Protein AF-B4UEX8-F1 (afdb_monomer_lite)

Structure (mmCIF, N/CA/C/O backbone):
data_AF-B4UEX8-F1
#
_entry.id   AF-B4UEX8-F1
#
loop_
_atom_site.group_PDB
_atom_site.id
_atom_site.type_symbol
_atom_site.label_atom_id
_atom_site.label_alt_id
_atom_site.label_comp_id
_atom_site.label_asym_id
_atom_site.label_entity_id
_atom_site.label_seq_id
_atom_site.pdbx_PDB_ins_code
_atom_site.Cartn_x
_atom_site.Cartn_y
_atom_site.Cartn_z
_atom_site.occupancy
_atom_site.B_iso_or_equiv
_atom_site.auth_seq_id
_atom_site.auth_comp_id
_atom_site.auth_asym_id
_atom_site.auth_atom_id
_atom_site.pdbx_PDB_model_num
ATOM 1 N N . MET A 1 1 ? 52.055 13.323 -1.735 1.00 55.41 1 MET A N 1
ATOM 2 C CA . MET A 1 1 ? 51.061 13.655 -0.682 1.00 55.41 1 MET A CA 1
ATOM 3 C C . MET A 1 1 ? 49.919 14.533 -1.196 1.00 55.41 1 MET A C 1
ATOM 5 O O . MET A 1 1 ? 48.780 14.121 -1.053 1.00 55.41 1 MET A O 1
ATOM 9 N N . ARG A 1 2 ? 50.175 15.674 -1.861 1.00 62.34 2 ARG A N 1
ATOM 10 C CA . ARG A 1 2 ? 49.119 16.529 -2.462 1.00 62.34 2 ARG A CA 1
ATOM 11 C C . ARG A 1 2 ? 48.194 15.802 -3.456 1.00 62.34 2 ARG A C 1
ATOM 13 O O . ARG A 1 2 ? 46.993 16.026 -3.444 1.00 62.34 2 ARG A O 1
ATOM 20 N N . THR A 1 3 ? 48.745 14.894 -4.260 1.00 55.34 3 THR A N 1
ATOM 21 C CA . THR A 1 3 ? 47.989 14.058 -5.209 1.00 55.34 3 THR A CA 1
ATOM 22 C C . THR A 1 3 ? 47.097 13.020 -4.523 1.00 55.34 3 THR A C 1
ATOM 24 O O . THR A 1 3 ? 45.982 12.793 -4.972 1.00 55.34 3 THR A O 1
ATOM 27 N N . LEU A 1 4 ? 47.538 12.445 -3.399 1.00 56.53 4 LEU A N 1
ATOM 28 C CA . LEU A 1 4 ? 46.747 11.488 -2.610 1.00 56.53 4 LEU A CA 1
ATOM 29 C C . LEU A 1 4 ? 45.563 12.171 -1.909 1.00 56.53 4 LEU A C 1
ATOM 31 O O . LEU A 1 4 ? 44.470 11.615 -1.872 1.00 56.53 4 LEU A O 1
ATOM 35 N N . LEU A 1 5 ? 45.765 13.400 -1.421 1.00 59.97 5 LEU A N 1
ATOM 36 C CA . LEU A 1 5 ? 44.697 14.218 -0.838 1.00 59.97 5 LEU A CA 1
ATOM 37 C C . LEU A 1 5 ? 43.636 14.599 -1.881 1.00 59.97 5 LEU A C 1
ATOM 39 O O . LEU A 1 5 ? 42.450 14.550 -1.580 1.00 59.97 5 LEU A O 1
ATOM 43 N N . ALA A 1 6 ? 44.039 14.915 -3.115 1.00 64.19 6 ALA A N 1
ATOM 44 C CA . ALA A 1 6 ? 43.098 15.235 -4.190 1.00 64.19 6 ALA A CA 1
ATOM 45 C C . ALA A 1 6 ? 42.216 14.034 -4.585 1.00 64.19 6 ALA A C 1
ATOM 47 O O . ALA A 1 6 ? 41.017 14.196 -4.793 1.00 64.19 6 ALA A O 1
ATOM 48 N N . ILE A 1 7 ? 42.786 12.824 -4.634 1.00 70.06 7 ILE A N 1
ATOM 49 C CA . ILE A 1 7 ? 42.044 11.596 -4.970 1.00 70.06 7 ILE A CA 1
ATOM 50 C C . ILE A 1 7 ? 41.035 11.245 -3.865 1.00 70.06 7 ILE A C 1
ATOM 52 O O . ILE A 1 7 ? 39.895 10.893 -4.167 1.00 70.06 7 ILE A O 1
ATOM 56 N N . ALA A 1 8 ? 41.419 11.399 -2.593 1.00 66.31 8 ALA A N 1
ATOM 57 C CA . ALA A 1 8 ? 40.529 11.157 -1.457 1.00 66.31 8 ALA A CA 1
ATOM 58 C C . ALA A 1 8 ? 39.308 12.096 -1.462 1.00 66.31 8 ALA A C 1
ATOM 60 O O . ALA A 1 8 ? 38.187 11.650 -1.218 1.00 66.31 8 ALA A O 1
ATOM 61 N N . SER A 1 9 ? 39.500 13.370 -1.813 1.00 63.50 9 SER A N 1
ATOM 62 C CA . SER A 1 9 ? 38.409 14.347 -1.919 1.00 63.50 9 SER A CA 1
ATOM 63 C C . SER A 1 9 ? 37.421 14.017 -3.042 1.00 63.50 9 SER A C 1
ATOM 65 O O . SER A 1 9 ? 36.214 14.165 -2.863 1.00 63.50 9 SER A O 1
ATOM 67 N N . ILE A 1 10 ? 37.915 13.536 -4.188 1.00 65.81 10 ILE A N 1
ATOM 68 C CA . ILE A 1 10 ? 37.069 13.153 -5.331 1.00 65.81 10 ILE A CA 1
ATOM 69 C C . ILE A 1 10 ? 36.259 11.890 -5.002 1.00 65.81 10 ILE A C 1
ATOM 71 O O . ILE A 1 10 ? 35.066 11.831 -5.297 1.00 65.81 10 ILE A O 1
ATOM 75 N N . ALA A 1 11 ? 36.872 10.908 -4.333 1.00 63.16 11 ALA A N 1
ATOM 76 C CA . ALA A 1 11 ? 36.183 9.694 -3.894 1.00 63.16 11 ALA A CA 1
ATOM 77 C C . ALA A 1 11 ? 35.102 9.984 -2.835 1.00 63.16 11 ALA A C 1
ATOM 79 O O . ALA A 1 11 ? 34.003 9.434 -2.906 1.00 63.16 11 ALA A O 1
ATOM 80 N N . ALA A 1 12 ? 35.377 10.893 -1.893 1.00 63.03 12 ALA A N 1
ATOM 81 C CA . ALA A 1 12 ? 34.402 11.315 -0.889 1.00 63.03 12 ALA A CA 1
ATOM 82 C C . ALA A 1 12 ? 33.214 12.075 -1.509 1.00 63.03 12 ALA A C 1
ATOM 84 O O . ALA A 1 12 ? 32.069 11.836 -1.129 1.00 63.03 12 ALA A O 1
ATOM 85 N N . ALA A 1 13 ? 33.462 12.936 -2.503 1.00 61.34 13 ALA A N 1
ATOM 86 C CA . ALA A 1 13 ? 32.407 13.656 -3.217 1.00 61.34 13 ALA A CA 1
ATOM 87 C C . ALA A 1 13 ? 31.516 12.723 -4.062 1.00 61.34 13 ALA A C 1
ATOM 89 O O . ALA A 1 13 ? 30.303 12.916 -4.121 1.00 61.34 13 ALA A O 1
ATOM 90 N N . ALA A 1 14 ? 32.087 11.673 -4.663 1.00 61.25 14 ALA A N 1
ATOM 91 C CA . ALA A 1 14 ? 31.331 10.700 -5.454 1.00 61.25 14 ALA A CA 1
ATOM 92 C C . ALA A 1 14 ? 30.351 9.865 -4.606 1.00 61.25 14 ALA A C 1
ATOM 94 O O . ALA A 1 14 ? 29.268 9.520 -5.079 1.00 61.25 14 ALA A O 1
ATOM 95 N N . SER A 1 15 ? 30.684 9.592 -3.339 1.00 62.12 15 SER A N 1
ATOM 96 C CA . SER A 1 15 ? 29.812 8.835 -2.429 1.00 62.12 15 SER A CA 1
ATOM 97 C C . SER A 1 15 ? 28.549 9.599 -2.010 1.00 62.12 15 SER A C 1
ATOM 99 O O . SER A 1 15 ? 27.581 8.973 -1.585 1.00 62.12 15 SER A O 1
ATOM 101 N N . LEU A 1 16 ? 28.539 10.932 -2.121 1.00 62.62 16 LEU A N 1
ATOM 102 C CA . LEU A 1 16 ? 27.410 11.784 -1.721 1.00 62.62 16 LEU A CA 1
ATOM 103 C C . LEU A 1 16 ? 26.398 12.015 -2.860 1.00 62.62 16 LEU A C 1
ATOM 105 O O . LEU A 1 16 ? 25.261 12.393 -2.595 1.00 62.62 16 LEU A O 1
ATOM 109 N N . CYS A 1 17 ? 26.772 11.757 -4.118 1.00 61.22 17 CYS A N 1
ATOM 110 C CA . CYS A 1 17 ? 25.897 11.948 -5.285 1.00 61.22 17 CYS A CA 1
ATOM 111 C C . CYS A 1 17 ? 25.088 10.701 -5.689 1.00 61.22 17 CYS A C 1
ATOM 113 O O . CYS A 1 17 ? 24.318 10.767 -6.643 1.00 61.22 17 CYS A O 1
ATOM 115 N N . ALA A 1 18 ? 25.232 9.573 -4.987 1.00 62.12 18 ALA A N 1
ATOM 116 C CA . ALA A 1 18 ? 24.623 8.297 -5.380 1.00 62.12 18 ALA A CA 1
ATOM 117 C C . ALA A 1 18 ? 23.277 7.976 -4.696 1.00 62.12 18 ALA A C 1
ATOM 119 O O . ALA A 1 18 ? 22.778 6.858 -4.825 1.00 62.12 18 ALA A O 1
ATOM 120 N N . CYS A 1 19 ? 22.647 8.928 -4.001 1.00 69.19 19 CYS A N 1
ATOM 121 C CA . CYS A 1 19 ? 21.286 8.751 -3.481 1.00 69.19 19 CYS A CA 1
ATOM 122 C C . CYS A 1 19 ? 20.246 8.946 -4.596 1.00 69.19 19 CYS A C 1
ATOM 124 O O . CYS A 1 19 ? 19.540 9.951 -4.642 1.00 69.19 19 CYS A O 1
ATOM 126 N N . VAL A 1 20 ? 20.157 7.981 -5.511 1.00 70.75 20 VAL A N 1
ATOM 127 C CA . VAL A 1 20 ? 19.074 7.910 -6.498 1.00 70.75 20 VAL A CA 1
ATOM 128 C C . VAL A 1 20 ? 17.851 7.250 -5.864 1.00 70.75 20 VAL A C 1
ATOM 130 O O . VAL A 1 20 ? 17.848 6.058 -5.559 1.00 70.75 20 VAL A O 1
ATOM 133 N N . THR A 1 21 ? 16.791 8.025 -5.641 1.00 69.94 21 THR A N 1
ATOM 134 C CA . THR A 1 21 ? 15.499 7.486 -5.213 1.00 69.94 21 THR A CA 1
ATOM 135 C C . THR A 1 21 ? 14.794 6.884 -6.424 1.00 69.94 21 THR A C 1
ATOM 137 O O . THR A 1 21 ? 14.492 7.568 -7.401 1.00 69.94 21 THR A O 1
ATOM 140 N N . SER A 1 22 ? 14.554 5.572 -6.392 1.00 76.06 22 SER A N 1
ATOM 141 C CA . SER A 1 22 ? 13.723 4.937 -7.417 1.00 76.06 22 SER A CA 1
ATOM 142 C C . SER A 1 22 ? 12.264 5.358 -7.219 1.00 76.06 22 SER A C 1
ATOM 144 O O . SER A 1 22 ? 11.785 5.357 -6.081 1.00 76.06 22 SER A O 1
ATOM 146 N N . PRO A 1 23 ? 11.536 5.718 -8.290 1.00 75.75 23 PRO A N 1
ATOM 147 C CA . PRO A 1 23 ? 10.130 6.071 -8.176 1.00 75.75 23 PRO A CA 1
ATOM 148 C C . PRO A 1 23 ? 9.322 4.863 -7.687 1.00 75.75 23 PRO A C 1
ATOM 150 O O . PRO A 1 23 ? 9.468 3.754 -8.199 1.00 75.75 23 PRO A O 1
ATOM 153 N N . ALA A 1 24 ? 8.442 5.089 -6.708 1.00 74.00 24 ALA A N 1
ATOM 154 C CA . ALA A 1 24 ? 7.600 4.039 -6.127 1.00 74.00 24 ALA A CA 1
ATOM 155 C C . ALA A 1 24 ? 6.587 3.455 -7.130 1.00 74.00 24 ALA A C 1
ATOM 157 O O . ALA A 1 24 ? 6.133 2.320 -6.984 1.00 74.00 24 ALA A O 1
ATOM 158 N N . VAL A 1 25 ? 6.241 4.228 -8.161 1.00 80.75 25 VAL A N 1
ATOM 159 C CA . VAL A 1 25 ? 5.295 3.854 -9.211 1.00 80.75 25 VAL A CA 1
ATOM 160 C C . VAL A 1 25 ? 5.963 4.055 -10.561 1.00 80.75 25 VAL A C 1
ATOM 162 O O . VAL A 1 25 ? 6.594 5.086 -10.800 1.00 80.75 25 VAL A O 1
ATOM 165 N N . ASN A 1 26 ? 5.808 3.088 -11.464 1.00 80.75 26 ASN A N 1
ATOM 166 C CA . ASN A 1 26 ? 6.243 3.278 -12.838 1.00 80.75 26 ASN A CA 1
ATOM 167 C C . ASN A 1 26 ? 5.365 4.371 -13.495 1.00 80.75 26 ASN A C 1
ATOM 169 O O . ASN A 1 26 ? 4.144 4.217 -13.533 1.00 80.75 26 ASN A O 1
ATOM 173 N N . PRO A 1 27 ? 5.941 5.457 -14.043 1.00 77.12 27 PRO A N 1
ATOM 174 C CA . PRO A 1 27 ? 5.170 6.581 -14.592 1.00 77.12 27 PRO A CA 1
ATOM 175 C C . PRO A 1 27 ? 4.293 6.202 -15.798 1.00 77.12 27 PRO A C 1
ATOM 177 O O . PRO A 1 27 ? 3.297 6.870 -16.091 1.00 77.12 27 PRO A O 1
ATOM 180 N N . SER A 1 28 ? 4.639 5.109 -16.479 1.00 83.38 28 SER A N 1
ATOM 181 C CA . SER A 1 28 ? 3.874 4.557 -17.601 1.00 83.38 28 SER A CA 1
ATOM 182 C C . SER A 1 28 ? 2.782 3.588 -17.150 1.00 83.38 28 SER A C 1
ATOM 184 O O . SER A 1 28 ? 1.986 3.135 -17.970 1.00 83.38 28 SER A O 1
ATOM 186 N N . TYR A 1 29 ? 2.721 3.257 -15.858 1.00 83.75 29 TYR A N 1
ATOM 187 C CA . TYR A 1 29 ? 1.699 2.367 -15.342 1.00 83.75 29 TYR A CA 1
ATOM 188 C C . TYR A 1 29 ? 0.324 3.029 -15.414 1.00 83.75 29 TYR A C 1
ATOM 190 O O . TYR A 1 29 ? 0.136 4.209 -15.088 1.00 83.75 29 TYR A O 1
ATOM 198 N N . ARG A 1 30 ? -0.655 2.250 -15.861 1.00 84.81 30 ARG A N 1
ATOM 199 C CA . ARG A 1 30 ? -2.060 2.634 -15.905 1.00 84.81 30 ARG A CA 1
ATOM 200 C C . ARG A 1 30 ? -2.859 1.525 -15.256 1.00 84.81 30 ARG A C 1
ATOM 202 O O . ARG A 1 30 ? -2.722 0.359 -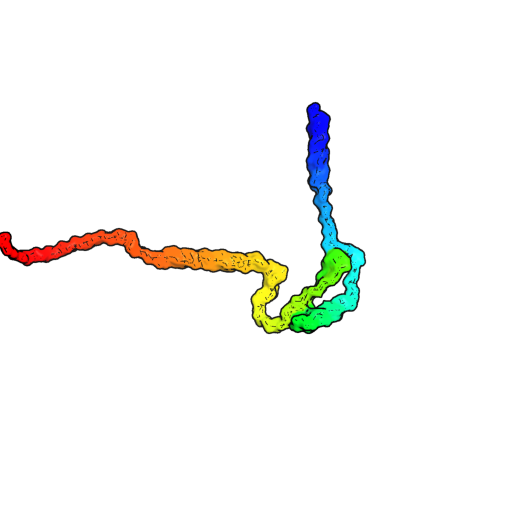15.622 1.00 84.81 30 ARG A O 1
ATOM 209 N N . LEU A 1 31 ? -3.674 1.908 -14.282 1.00 86.00 31 LEU A N 1
ATOM 210 C CA . LEU A 1 31 ? -4.561 0.974 -13.615 1.00 86.00 31 LEU A CA 1
ATOM 211 C C . LEU A 1 31 ? -5.603 0.479 -14.621 1.00 86.00 31 LEU A C 1
ATOM 213 O O . LEU A 1 31 ? -6.197 1.280 -15.347 1.00 86.00 31 LEU A O 1
ATOM 217 N N . ARG A 1 32 ? -5.813 -0.838 -14.682 1.00 87.00 32 ARG A N 1
ATOM 218 C CA . ARG A 1 32 ? -6.843 -1.407 -15.552 1.00 87.00 32 ARG A CA 1
ATOM 219 C C . ARG A 1 32 ? -8.223 -1.106 -14.953 1.00 87.00 32 ARG A C 1
ATOM 221 O O . ARG A 1 32 ? -8.377 -1.181 -13.735 1.00 87.00 32 ARG A O 1
ATOM 228 N N . PRO A 1 33 ? -9.247 -0.825 -15.774 1.00 86.00 33 PRO A N 1
ATOM 229 C CA . PRO A 1 33 ? -10.610 -0.620 -15.274 1.00 86.00 33 PRO A CA 1
ATOM 230 C C . PRO A 1 33 ? -11.147 -1.857 -14.535 1.00 86.00 33 PRO A C 1
ATOM 232 O O . PRO A 1 33 ? -11.842 -1.722 -13.530 1.00 86.00 33 PRO A O 1
ATOM 235 N N . GLU A 1 34 ? -10.728 -3.051 -14.966 1.00 89.69 34 GLU A N 1
ATOM 236 C CA . GLU A 1 34 ? -11.076 -4.339 -14.349 1.00 89.69 34 GLU A CA 1
ATOM 237 C C . GLU A 1 34 ? -10.453 -4.551 -12.959 1.00 89.69 34 GLU A C 1
ATOM 239 O O . GLU A 1 34 ? -10.915 -5.396 -12.199 1.00 89.69 34 GLU A O 1
ATOM 244 N N . SER A 1 35 ? -9.429 -3.773 -12.583 1.00 89.31 35 SER A N 1
ATOM 245 C CA . SER A 1 35 ? -8.751 -3.932 -11.290 1.00 89.31 35 SER A CA 1
ATOM 246 C C . SER A 1 35 ? -9.682 -3.667 -10.107 1.00 89.31 35 SER A C 1
ATOM 248 O O . SER A 1 35 ? -9.530 -4.274 -9.052 1.00 89.31 35 SER A O 1
ATOM 250 N N . ARG A 1 36 ? -10.666 -2.773 -10.269 1.00 90.69 36 ARG A N 1
ATOM 251 C CA . ARG A 1 36 ? -11.636 -2.462 -9.213 1.00 90.69 36 ARG A CA 1
ATOM 252 C C . ARG A 1 36 ? -12.611 -3.612 -8.942 1.00 90.69 36 ARG A C 1
ATOM 254 O O . ARG A 1 36 ? -12.645 -4.045 -7.793 1.00 90.69 36 ARG A O 1
ATOM 261 N N . PRO A 1 37 ? -13.367 -4.130 -9.930 1.00 93.75 37 PRO A N 1
ATOM 262 C CA . PRO A 1 37 ? -14.261 -5.261 -9.688 1.00 93.75 37 PRO A CA 1
ATOM 263 C C . PRO A 1 37 ? -13.510 -6.532 -9.264 1.00 93.75 37 PRO A C 1
ATOM 265 O O . PRO A 1 37 ? -14.019 -7.280 -8.435 1.00 93.75 37 PRO A O 1
ATOM 268 N N . GLU A 1 38 ? -12.286 -6.759 -9.754 1.00 93.31 38 GLU A N 1
ATOM 269 C CA . GLU A 1 38 ? -11.444 -7.884 -9.323 1.00 93.31 38 GLU A CA 1
ATOM 270 C C . GLU A 1 38 ? -11.064 -7.775 -7.836 1.00 93.31 38 GLU A C 1
ATOM 272 O O . GLU A 1 38 ? -11.266 -8.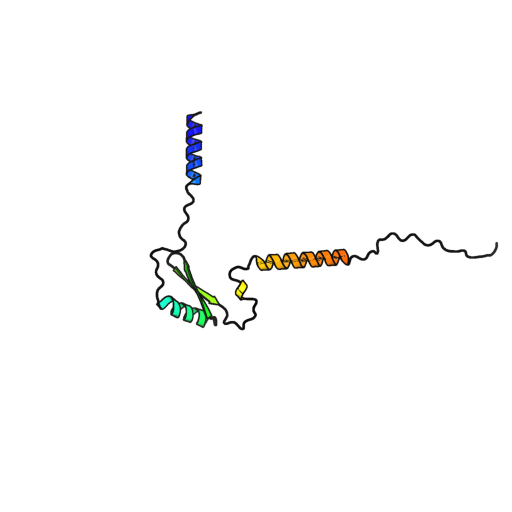717 -7.066 1.00 93.31 38 GLU A O 1
ATOM 277 N N . CYS A 1 39 ? -10.597 -6.600 -7.401 1.00 93.81 39 CYS A N 1
ATOM 278 C CA . CYS A 1 39 ? -10.302 -6.341 -5.993 1.00 93.81 39 CYS A CA 1
ATOM 279 C C . CYS A 1 39 ? -11.551 -6.391 -5.103 1.00 93.81 39 CYS A C 1
ATOM 281 O O . CYS A 1 39 ? -11.484 -6.851 -3.964 1.00 93.81 39 CYS A O 1
ATOM 283 N N . GLU A 1 40 ? -12.696 -5.934 -5.606 1.00 94.19 40 GLU A N 1
ATOM 284 C CA . GLU A 1 40 ? -13.966 -5.983 -4.886 1.00 94.19 40 GLU A CA 1
ATOM 285 C C . GLU A 1 40 ? -14.441 -7.426 -4.683 1.00 94.19 40 GLU A C 1
ATOM 287 O O . GLU A 1 40 ? -14.813 -7.795 -3.568 1.00 94.19 40 GLU A O 1
ATOM 292 N N . ALA A 1 41 ? -14.336 -8.271 -5.712 1.00 95.25 41 ALA A N 1
ATOM 293 C CA . ALA A 1 41 ? -14.615 -9.699 -5.606 1.00 95.25 41 ALA A CA 1
ATOM 294 C C . ALA A 1 41 ? -13.645 -10.397 -4.640 1.00 95.25 41 ALA A C 1
ATOM 296 O O . ALA A 1 41 ? -14.075 -11.211 -3.822 1.00 95.25 41 ALA A O 1
ATOM 297 N N . HIS A 1 42 ? -12.353 -10.055 -4.691 1.00 94.81 42 HIS A N 1
ATOM 298 C CA . HIS A 1 42 ? -11.338 -10.620 -3.803 1.00 94.81 42 HIS A CA 1
ATOM 299 C C . HIS A 1 42 ? -11.597 -10.262 -2.331 1.00 94.81 42 HIS A C 1
ATOM 301 O O . HIS A 1 42 ? -11.687 -11.149 -1.485 1.00 94.81 42 HIS A O 1
ATOM 307 N N . CYS A 1 43 ? -11.814 -8.980 -2.017 1.00 93.56 43 CYS A N 1
ATOM 308 C CA . CYS A 1 43 ? -12.174 -8.565 -0.659 1.00 93.56 43 CYS A CA 1
ATOM 309 C C . CYS A 1 43 ? -13.536 -9.130 -0.227 1.00 93.56 43 CYS A C 1
ATOM 311 O O . CYS A 1 43 ? -13.720 -9.472 0.941 1.00 93.56 43 CYS A O 1
ATOM 313 N N . GLY A 1 44 ? -14.472 -9.289 -1.167 1.00 94.25 44 GLY A N 1
ATOM 314 C CA . GLY A 1 44 ? -15.776 -9.901 -0.931 1.00 94.25 44 GLY A CA 1
ATOM 315 C C . GLY A 1 44 ? -15.685 -11.357 -0.468 1.00 94.25 44 GLY A C 1
ATOM 316 O O . GLY A 1 44 ? -16.383 -11.724 0.476 1.00 94.25 44 GLY A O 1
ATOM 317 N N . GLN A 1 45 ? -14.786 -12.158 -1.056 1.00 94.81 45 GLN A N 1
ATOM 318 C CA . GLN A 1 45 ? -14.508 -13.535 -0.611 1.00 94.81 45 GLN A CA 1
ATOM 319 C C . GLN A 1 45 ? -13.983 -13.589 0.830 1.00 94.81 45 GLN A C 1
ATOM 321 O O . GLN A 1 45 ? -14.252 -14.545 1.551 1.00 94.81 45 GLN A O 1
ATOM 326 N N . LEU A 1 46 ? -13.285 -12.539 1.269 1.00 92.12 46 LEU A N 1
ATOM 327 C CA . LEU A 1 46 ? -12.776 -12.392 2.635 1.00 92.12 46 LEU A CA 1
ATOM 328 C C . LEU A 1 46 ? -13.819 -11.813 3.609 1.00 92.12 46 LEU A C 1
ATOM 330 O O . LEU A 1 46 ? -13.498 -11.539 4.763 1.00 92.12 46 LEU A O 1
ATOM 334 N N . GLY A 1 47 ? -15.058 -11.577 3.162 1.00 91.75 47 GLY A N 1
ATOM 335 C CA . GLY A 1 47 ? -16.094 -10.923 3.968 1.00 91.75 47 GLY A CA 1
ATOM 336 C C . GLY A 1 47 ? -15.833 -9.432 4.226 1.00 91.75 47 GLY A C 1
ATOM 337 O O . GLY A 1 47 ? -16.534 -8.804 5.018 1.00 91.75 47 GLY A O 1
ATOM 338 N N . MET A 1 48 ? -14.858 -8.843 3.539 1.00 94.19 48 MET A N 1
ATOM 339 C CA . MET A 1 48 ? -14.409 -7.460 3.689 1.00 94.19 48 MET A CA 1
ATOM 340 C C . MET A 1 48 ? -14.965 -6.572 2.565 1.00 94.19 48 MET A C 1
ATOM 342 O O . MET A 1 48 ? -15.555 -7.056 1.596 1.00 94.19 48 MET A O 1
ATOM 346 N N . ARG A 1 49 ? -14.828 -5.251 2.701 1.00 92.94 49 ARG A N 1
ATOM 347 C CA . ARG A 1 49 ? -15.067 -4.287 1.615 1.00 92.94 49 ARG A CA 1
ATOM 348 C C . ARG A 1 49 ? -13.740 -3.841 1.015 1.00 92.94 49 ARG A C 1
ATOM 350 O O . ARG A 1 49 ? -12.721 -3.830 1.700 1.00 92.94 49 ARG A O 1
ATOM 357 N N . LEU A 1 50 ? -13.757 -3.438 -0.249 1.00 93.12 50 LEU A N 1
ATOM 358 C CA . LEU A 1 50 ? -12.608 -2.785 -0.864 1.00 93.12 50 LEU A CA 1
ATOM 359 C C . LEU A 1 50 ? -12.458 -1.367 -0.292 1.00 93.12 50 LEU A C 1
ATOM 361 O O . LEU A 1 50 ? -13.363 -0.551 -0.448 1.00 93.12 50 LEU A O 1
ATOM 365 N N . GLY A 1 51 ? -11.331 -1.086 0.362 1.00 91.88 51 GLY A N 1
ATOM 366 C CA . GLY A 1 51 ? -10.988 0.247 0.866 1.00 91.88 51 GLY A CA 1
ATOM 367 C C . GLY A 1 51 ? -10.171 1.059 -0.137 1.00 91.88 51 GLY A C 1
ATOM 368 O O . GLY A 1 51 ? -10.491 2.210 -0.422 1.00 91.88 51 GLY A O 1
ATOM 369 N N . ALA A 1 52 ? -9.132 0.451 -0.715 1.00 90.94 52 ALA A N 1
ATOM 370 C CA . ALA A 1 52 ? -8.268 1.109 -1.692 1.00 90.94 52 ALA A CA 1
ATOM 371 C C . ALA A 1 52 ? -7.627 0.115 -2.666 1.00 90.94 52 ALA A C 1
ATOM 373 O O . ALA A 1 52 ? -7.502 -1.076 -2.385 1.00 90.94 52 ALA A O 1
ATOM 374 N N . ILE A 1 53 ? -7.176 0.636 -3.805 1.00 91.31 53 ILE A N 1
ATOM 375 C CA . ILE A 1 53 ? -6.297 -0.067 -4.738 1.0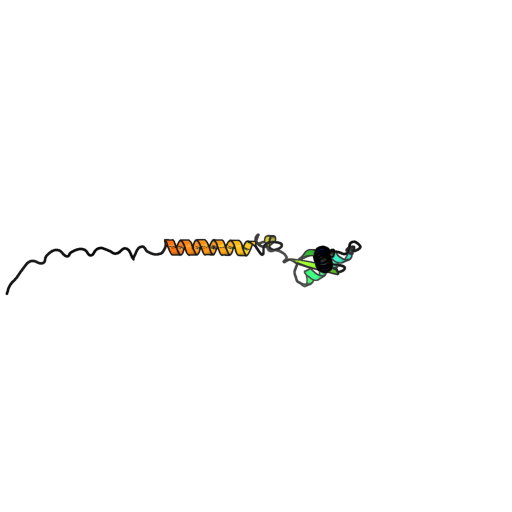0 91.31 53 ILE A CA 1
ATOM 376 C C . ILE A 1 53 ? -4.937 0.616 -4.667 1.00 91.31 53 ILE A C 1
ATOM 378 O O . ILE A 1 53 ? -4.851 1.839 -4.770 1.00 91.31 53 ILE A O 1
ATOM 382 N N . VAL A 1 54 ? -3.882 -0.169 -4.481 1.00 91.69 54 VAL A N 1
ATOM 383 C CA . VAL A 1 54 ? -2.508 0.326 -4.376 1.00 91.69 54 VAL A CA 1
ATOM 384 C C . VAL A 1 54 ? -1.708 -0.070 -5.604 1.00 91.69 54 VAL A C 1
ATOM 386 O O . VAL A 1 54 ? -1.875 -1.161 -6.146 1.00 91.69 54 VAL A O 1
ATOM 389 N N . ILE A 1 55 ? -0.824 0.826 -6.033 1.00 89.75 55 ILE A N 1
ATOM 390 C CA . ILE A 1 55 ? 0.084 0.606 -7.156 1.00 89.75 55 ILE A CA 1
ATOM 391 C C . ILE A 1 55 ? 1.504 0.611 -6.600 1.00 89.75 55 ILE A C 1
ATOM 393 O O . ILE A 1 55 ? 1.914 1.584 -5.971 1.00 89.75 55 ILE A O 1
ATOM 397 N N . MET A 1 56 ? 2.250 -0.466 -6.835 1.00 85.12 56 MET A N 1
ATOM 398 C CA . MET A 1 56 ? 3.642 -0.612 -6.401 1.00 85.12 56 MET A CA 1
ATOM 399 C C . MET A 1 56 ? 4.485 -1.084 -7.584 1.00 85.12 56 MET A C 1
ATOM 401 O O . MET A 1 56 ? 4.332 -2.208 -8.060 1.00 85.12 56 MET A O 1
ATOM 405 N N . GLY A 1 57 ? 5.351 -0.210 -8.103 1.00 82.94 57 GLY A N 1
ATOM 406 C CA . GLY A 1 57 ? 6.107 -0.462 -9.330 1.00 82.94 57 GLY A CA 1
ATOM 407 C C . GLY A 1 57 ? 5.183 -0.671 -10.535 1.00 82.94 57 GLY A C 1
ATOM 408 O O . GLY A 1 57 ? 4.616 0.292 -11.054 1.00 82.94 57 GLY A O 1
ATOM 409 N N . SER A 1 58 ? 5.051 -1.924 -10.976 1.00 80.81 58 SER A N 1
ATOM 410 C CA . SER A 1 58 ? 4.149 -2.384 -12.047 1.00 80.81 58 SER A CA 1
ATOM 411 C C . SER A 1 58 ? 3.047 -3.337 -11.555 1.00 80.81 58 SER A C 1
ATOM 413 O O . SER A 1 58 ? 2.328 -3.922 -12.367 1.00 80.81 58 SER A O 1
ATOM 415 N N . ALA A 1 59 ? 2.908 -3.514 -10.240 1.00 83.12 59 ALA A N 1
ATOM 416 C CA . ALA A 1 59 ? 1.909 -4.377 -9.625 1.00 83.12 59 ALA A CA 1
ATOM 417 C C . ALA A 1 59 ? 0.727 -3.570 -9.068 1.00 83.12 59 ALA A C 1
ATOM 419 O O . ALA A 1 59 ? 0.882 -2.427 -8.631 1.00 83.12 59 ALA A O 1
ATOM 420 N N . THR A 1 60 ? -0.445 -4.207 -9.051 1.00 90.31 60 THR A N 1
ATOM 421 C CA . THR A 1 60 ? -1.652 -3.721 -8.373 1.00 90.31 60 THR A CA 1
ATOM 422 C C . THR A 1 60 ? -1.938 -4.604 -7.162 1.00 90.31 60 THR A C 1
ATOM 424 O O . THR A 1 60 ? -1.860 -5.826 -7.265 1.00 90.31 60 THR A O 1
ATOM 427 N N . GLY A 1 61 ? -2.281 -3.992 -6.030 1.00 90.56 61 GLY A N 1
ATOM 428 C CA . GLY A 1 61 ? -2.751 -4.677 -4.827 1.00 90.56 61 GLY A CA 1
ATOM 429 C C . GLY A 1 61 ? -4.094 -4.130 -4.346 1.00 90.56 61 GLY A C 1
ATOM 430 O O . GLY A 1 61 ? -4.454 -2.989 -4.642 1.00 90.56 61 GLY A O 1
ATOM 431 N N . CYS A 1 62 ? -4.821 -4.943 -3.583 1.00 93.25 62 CYS A N 1
ATOM 432 C CA . CYS A 1 62 ? -6.120 -4.596 -3.012 1.00 93.25 62 CYS A CA 1
ATOM 433 C C . CYS A 1 62 ? -5.982 -4.397 -1.497 1.00 93.25 62 CYS A C 1
ATOM 435 O O . CYS A 1 62 ? -5.402 -5.239 -0.814 1.00 93.25 62 CYS A O 1
ATOM 437 N N . VAL A 1 63 ? -6.532 -3.308 -0.964 1.00 93.62 63 VAL A N 1
ATOM 438 C CA . VAL A 1 63 ? -6.647 -3.077 0.481 1.00 93.62 63 VAL A CA 1
ATOM 439 C C . VAL A 1 63 ? -8.070 -3.414 0.894 1.00 93.62 63 VAL A C 1
ATOM 441 O O . VAL A 1 63 ? -9.013 -2.711 0.524 1.00 93.62 63 VAL A O 1
ATOM 444 N N . CYS A 1 64 ? -8.221 -4.498 1.648 1.00 94.62 64 CYS A N 1
ATOM 445 C CA . CYS A 1 64 ? -9.507 -4.937 2.169 1.00 94.62 64 CYS A CA 1
ATOM 446 C C . CYS A 1 64 ? -9.709 -4.392 3.584 1.00 94.62 64 CYS A C 1
ATOM 448 O O . CYS A 1 64 ? -8.851 -4.553 4.450 1.00 94.62 64 CYS A O 1
ATOM 450 N N . GLU A 1 65 ? -10.850 -3.756 3.819 1.00 91.56 65 GLU A N 1
ATOM 451 C CA . GLU A 1 65 ? -11.244 -3.237 5.123 1.00 91.56 65 GLU A CA 1
ATOM 452 C C . GLU A 1 65 ? -12.418 -4.040 5.686 1.00 91.56 65 GLU A C 1
ATOM 454 O O . GLU A 1 65 ? -13.290 -4.482 4.928 1.00 91.56 65 GLU A O 1
ATOM 459 N N . PRO A 1 66 ? -12.523 -4.186 7.015 1.00 90.12 66 PRO A N 1
ATOM 460 C CA . PRO A 1 66 ? -13.736 -4.698 7.631 1.00 90.12 66 PRO A CA 1
ATOM 461 C C . PRO A 1 66 ? -14.957 -3.892 7.167 1.00 90.12 66 PRO A C 1
ATOM 463 O O . PRO A 1 66 ? -14.932 -2.661 7.119 1.00 90.12 66 PRO A O 1
ATOM 466 N N . LYS A 1 67 ? -16.050 -4.585 6.835 1.00 79.69 67 LYS A N 1
ATOM 467 C CA . LYS A 1 67 ? -17.362 -3.955 6.645 1.00 79.69 67 LYS A CA 1
ATOM 468 C C . LYS A 1 67 ? -17.807 -3.449 8.018 1.00 79.69 67 LYS A C 1
ATOM 470 O O . LYS A 1 67 ? -18.317 -4.223 8.815 1.00 79.69 67 LYS A O 1
ATOM 475 N N . GLU A 1 68 ? -17.486 -2.199 8.337 1.00 67.00 68 GLU A N 1
ATOM 476 C CA . GLU A 1 68 ? -17.716 -1.591 9.651 1.00 67.00 68 GLU A CA 1
ATOM 477 C C . GLU A 1 68 ? -19.120 -1.912 10.209 1.00 67.00 68 GLU A C 1
ATOM 479 O O . GLU A 1 68 ? -20.128 -1.459 9.672 1.00 67.00 68 GLU A O 1
ATOM 484 N N . ALA A 1 69 ? -19.178 -2.586 11.361 1.00 51.34 69 ALA A N 1
ATOM 485 C CA . ALA A 1 69 ? -19.919 -2.002 12.469 1.00 51.34 69 ALA A CA 1
ATOM 486 C C . ALA A 1 69 ? -19.013 -0.882 12.992 1.00 51.34 69 ALA A C 1
ATOM 488 O O . ALA A 1 69 ? -17.956 -1.151 13.559 1.00 51.34 69 ALA A O 1
ATOM 489 N N . ALA A 1 70 ? -19.353 0.364 12.672 1.00 48.84 70 ALA A N 1
ATOM 490 C CA . ALA A 1 70 ? -18.538 1.520 13.003 1.00 48.84 70 ALA A CA 1
ATOM 491 C C . ALA A 1 70 ? -18.456 1.681 14.526 1.00 48.84 70 ALA A C 1
ATOM 493 O O . ALA A 1 70 ? -19.359 2.237 15.146 1.00 48.84 70 ALA A O 1
ATOM 494 N N . THR A 1 71 ? -17.362 1.234 15.136 1.00 48.72 71 THR A N 1
ATOM 495 C CA . THR A 1 71 ? -16.842 1.920 16.314 1.00 48.72 71 THR A CA 1
ATOM 496 C 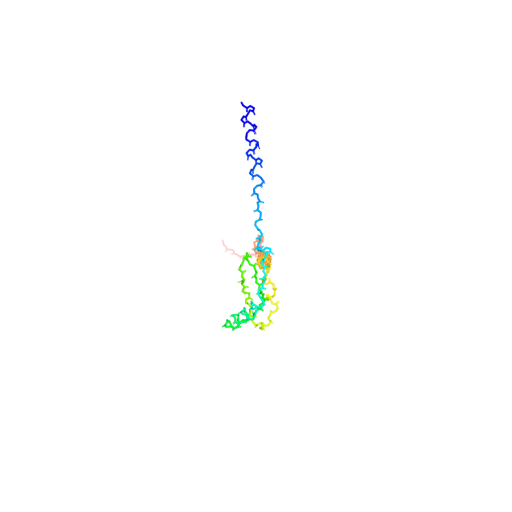C . THR A 1 71 ? -15.849 2.976 15.818 1.00 48.72 71 THR A C 1
ATOM 498 O O . THR A 1 71 ? -14.986 2.680 14.988 1.00 48.72 71 THR A O 1
ATOM 501 N N . PRO A 1 72 ? -15.967 4.235 16.270 1.00 49.53 72 PRO A N 1
ATOM 502 C CA . PRO A 1 72 ? -15.231 5.380 15.723 1.00 49.53 72 PRO A CA 1
ATOM 503 C C . PRO A 1 72 ? -13.705 5.345 15.948 1.00 49.53 72 PRO A C 1
ATOM 505 O O . PRO A 1 72 ? -13.020 6.314 15.634 1.00 49.53 72 PRO A O 1
ATOM 508 N N . GLU A 1 73 ? -13.143 4.242 16.448 1.00 50.44 73 GLU A N 1
ATOM 509 C CA . GLU A 1 73 ? -11.705 4.086 16.688 1.00 50.44 73 GLU A CA 1
ATOM 510 C C . GLU A 1 73 ? -10.901 3.594 15.472 1.00 50.44 73 GLU A C 1
ATOM 512 O O . GLU A 1 73 ? -9.682 3.766 15.445 1.00 50.44 73 GLU A O 1
ATOM 517 N N . SER A 1 74 ? -11.531 3.008 14.447 1.00 47.53 74 SER A N 1
ATOM 518 C CA . SER A 1 74 ? -10.781 2.324 13.376 1.00 47.53 74 SER A CA 1
ATOM 519 C C . SER A 1 74 ? -10.323 3.208 12.210 1.00 47.53 74 SER A C 1
ATOM 521 O O . SER A 1 74 ? -9.431 2.799 11.470 1.00 47.53 74 SER A O 1
ATOM 523 N N . ARG A 1 75 ? -10.822 4.446 12.062 1.00 48.97 75 ARG A N 1
ATOM 524 C CA . ARG A 1 75 ? -10.337 5.369 11.007 1.00 48.97 75 ARG A CA 1
ATOM 525 C C . ARG A 1 75 ? -8.953 5.975 11.276 1.00 48.97 75 ARG A C 1
ATOM 527 O O . ARG A 1 75 ? -8.385 6.595 10.385 1.00 48.97 75 ARG A O 1
ATOM 534 N N . ALA A 1 76 ? -8.378 5.766 12.461 1.00 48.69 76 ALA A N 1
ATOM 535 C CA . ALA A 1 76 ? -7.040 6.254 12.808 1.00 48.69 76 ALA A CA 1
ATOM 536 C C . ALA A 1 76 ? -5.903 5.256 12.487 1.00 48.69 76 ALA A C 1
ATOM 538 O O . ALA A 1 76 ? -4.737 5.545 12.752 1.00 48.69 76 ALA A O 1
ATOM 539 N N . ALA A 1 77 ? -6.201 4.079 11.925 1.00 52.19 77 ALA A N 1
ATOM 540 C CA . ALA A 1 77 ? -5.217 3.000 11.777 1.00 52.19 77 ALA A CA 1
ATOM 541 C C . ALA A 1 77 ? -4.383 3.039 10.480 1.00 52.19 77 ALA A C 1
ATOM 543 O O . ALA A 1 77 ? -3.466 2.236 10.340 1.00 52.19 77 ALA A O 1
ATOM 544 N N . ALA A 1 78 ? -4.634 3.977 9.559 1.00 52.91 78 ALA A N 1
ATOM 545 C CA . ALA A 1 78 ? -3.800 4.151 8.362 1.00 52.91 78 ALA A CA 1
ATOM 546 C C . ALA A 1 78 ? -2.585 5.086 8.582 1.00 52.91 78 ALA A C 1
ATOM 548 O O . ALA A 1 78 ? -1.739 5.204 7.702 1.00 52.91 78 ALA A O 1
ATOM 549 N N . GLY A 1 79 ? -2.463 5.720 9.759 1.00 46.97 79 GLY A N 1
ATOM 550 C CA . GLY A 1 79 ? -1.335 6.603 10.109 1.00 46.97 79 GLY A CA 1
ATOM 551 C C . GLY A 1 79 ? -1.008 6.683 11.607 1.00 46.97 79 GLY A C 1
ATOM 552 O O . GLY A 1 79 ? -0.362 7.628 12.039 1.00 46.97 79 GLY A O 1
ATOM 553 N N . GLY A 1 80 ? -1.486 5.733 12.421 1.00 46.38 80 GLY A N 1
ATOM 554 C CA . GLY A 1 80 ? -1.587 5.890 13.880 1.00 46.38 80 GLY A CA 1
ATOM 555 C C . GLY A 1 80 ? -0.790 4.911 14.744 1.00 46.38 80 GLY A C 1
ATOM 556 O O . GLY A 1 80 ? -1.090 4.805 15.934 1.00 46.38 80 GLY A O 1
ATOM 557 N N . ALA A 1 81 ? 0.213 4.206 14.208 1.00 50.38 81 ALA A N 1
ATOM 558 C CA . ALA A 1 81 ? 1.093 3.382 15.051 1.00 50.38 81 ALA A CA 1
ATOM 559 C C . ALA A 1 81 ? 1.807 4.224 16.134 1.00 50.38 81 ALA A C 1
ATOM 561 O O . ALA A 1 81 ? 2.095 3.728 17.220 1.00 50.38 81 ALA A O 1
ATOM 562 N N . GLU A 1 82 ? 1.995 5.524 15.887 1.00 49.41 82 GLU A N 1
ATOM 563 C CA . GLU A 1 82 ? 2.629 6.458 16.825 1.00 49.41 82 GLU A CA 1
ATOM 564 C C . GLU A 1 82 ? 1.669 6.979 17.914 1.00 49.41 82 GLU A C 1
ATOM 566 O O . GLU A 1 82 ? 2.094 7.309 19.022 1.00 49.41 82 GLU A O 1
ATOM 571 N N . PHE A 1 83 ? 0.353 6.996 17.663 1.00 49.59 83 PHE A N 1
ATOM 572 C CA . PHE A 1 83 ? -0.624 7.543 18.616 1.00 49.59 83 PHE A CA 1
ATOM 573 C C . PHE A 1 83 ? -0.925 6.587 19.780 1.00 49.59 83 PHE A C 1
ATOM 575 O O . PHE A 1 83 ? -1.185 7.030 20.901 1.00 49.59 83 PHE A O 1
ATOM 582 N N . ARG A 1 84 ? -0.843 5.268 19.554 1.00 49.41 84 ARG A N 1
ATOM 583 C CA . ARG A 1 84 ? -1.025 4.274 20.628 1.00 49.41 84 ARG A CA 1
ATOM 584 C C . ARG A 1 84 ? 0.132 4.314 21.637 1.00 49.41 84 ARG A C 1
ATOM 586 O O . ARG A 1 84 ? -0.118 4.144 22.824 1.00 49.41 84 ARG A O 1
ATOM 593 N N . VAL A 1 85 ? 1.361 4.625 21.205 1.00 55.91 85 VAL A N 1
ATOM 594 C CA . VAL A 1 85 ? 2.509 4.796 22.119 1.00 55.91 85 VAL A CA 1
ATOM 595 C C . VAL A 1 85 ? 2.331 6.043 22.989 1.00 55.91 85 VAL A C 1
ATOM 597 O O . VAL A 1 85 ? 2.508 5.971 24.201 1.00 55.91 85 VAL A O 1
ATOM 600 N N . ALA A 1 86 ? 1.895 7.165 22.408 1.00 58.09 86 ALA A N 1
ATOM 601 C CA . ALA A 1 86 ? 1.680 8.403 23.159 1.00 58.09 86 ALA A CA 1
ATOM 602 C C . ALA A 1 86 ? 0.608 8.263 24.259 1.00 58.09 86 ALA A C 1
ATOM 604 O O . ALA A 1 86 ? 0.769 8.809 25.352 1.00 58.09 86 ALA A O 1
ATOM 605 N N . GLN A 1 87 ? -0.469 7.511 24.000 1.00 59.69 87 GLN A N 1
ATOM 606 C CA . GLN A 1 87 ? -1.492 7.260 25.022 1.00 59.69 87 GLN A CA 1
ATOM 607 C C . GLN A 1 87 ? -1.000 6.340 26.143 1.00 59.69 87 GLN A C 1
ATOM 609 O O . GLN A 1 87 ? -1.282 6.620 27.306 1.00 59.69 87 GLN A O 1
ATOM 614 N N . LEU A 1 88 ? -0.227 5.299 25.819 1.00 60.69 88 LEU A N 1
ATOM 615 C CA . LEU A 1 88 ? 0.342 4.397 26.825 1.00 60.69 88 LEU A CA 1
ATOM 616 C C . LEU A 1 88 ? 1.319 5.130 27.757 1.00 60.69 88 LEU A C 1
ATOM 618 O O . LEU A 1 88 ? 1.214 4.990 28.974 1.00 60.69 88 LEU A O 1
ATOM 622 N N . VAL A 1 89 ? 2.192 5.984 27.208 1.00 69.50 89 VAL A N 1
ATOM 623 C CA . VAL A 1 89 ? 3.163 6.766 27.998 1.00 69.50 89 VAL A CA 1
ATOM 624 C C . VAL A 1 89 ? 2.460 7.735 28.952 1.00 69.50 89 VAL A C 1
ATOM 626 O O . VAL A 1 89 ? 2.820 7.826 30.125 1.00 69.50 89 VAL A O 1
ATOM 629 N N . LYS A 1 90 ? 1.409 8.426 28.489 1.00 69.75 90 LYS A N 1
ATOM 630 C CA . LYS A 1 90 ? 0.649 9.355 29.339 1.00 69.75 90 LYS A CA 1
ATOM 631 C C . LYS A 1 90 ? -0.076 8.631 30.479 1.00 69.75 90 LYS A C 1
ATOM 633 O O . LYS A 1 90 ? -0.125 9.131 31.601 1.00 69.75 90 LYS A O 1
ATOM 638 N N . GLN A 1 91 ? -0.604 7.440 30.200 1.00 72.50 91 GLN A N 1
ATOM 639 C CA . GLN A 1 91 ? -1.321 6.636 31.185 1.00 72.50 91 GLN A CA 1
ATOM 640 C C . GLN A 1 91 ? -0.376 6.037 32.245 1.00 72.50 91 GLN A C 1
ATOM 642 O O . GLN A 1 91 ? -0.741 5.959 33.421 1.00 72.50 91 GLN A O 1
ATOM 647 N N . GLU A 1 92 ? 0.850 5.661 31.866 1.00 75.00 92 GLU A N 1
ATOM 648 C CA . GLU A 1 92 ? 1.891 5.249 32.817 1.00 75.00 92 GLU A CA 1
ATOM 649 C C . GLU A 1 92 ? 2.340 6.394 33.726 1.00 75.00 92 GLU A C 1
ATOM 651 O O . GLU A 1 92 ? 2.507 6.184 34.931 1.00 75.00 92 GLU A O 1
ATOM 656 N N . GLU A 1 93 ? 2.496 7.607 33.189 1.00 76.75 93 GLU A N 1
ATOM 657 C CA . GLU A 1 93 ? 2.913 8.762 33.983 1.00 76.75 93 GLU A CA 1
ATOM 658 C C . GLU A 1 93 ? 1.867 9.125 35.044 1.00 76.75 93 GLU A C 1
ATOM 660 O O . GLU A 1 93 ? 2.217 9.272 36.217 1.00 76.75 93 GLU A O 1
ATOM 665 N N . GLU A 1 94 ? 0.578 9.170 34.684 1.00 77.06 94 GLU A N 1
ATOM 666 C CA . GLU A 1 94 ? -0.500 9.387 35.658 1.00 77.06 94 GLU A CA 1
ATOM 667 C C . GLU A 1 94 ? -0.548 8.280 36.714 1.00 77.06 94 GLU A C 1
ATOM 669 O O . GLU A 1 94 ? -0.727 8.568 37.900 1.00 77.06 94 GLU A O 1
ATOM 674 N N . ARG A 1 95 ? -0.339 7.014 36.323 1.00 77.94 95 ARG A N 1
ATOM 675 C CA . ARG A 1 95 ? -0.293 5.897 37.275 1.00 77.94 95 ARG A CA 1
ATOM 676 C C . ARG A 1 95 ? 0.864 6.060 38.259 1.00 77.94 95 ARG A C 1
ATOM 678 O O . ARG A 1 95 ? 0.657 5.900 39.461 1.00 77.94 95 ARG A O 1
ATOM 685 N N . ARG A 1 96 ? 2.049 6.438 37.774 1.00 75.44 96 ARG A N 1
ATOM 686 C CA . ARG A 1 96 ? 3.241 6.678 38.600 1.00 75.44 96 ARG A CA 1
ATOM 687 C C . ARG A 1 96 ? 3.060 7.881 39.524 1.00 75.44 96 ARG A C 1
ATOM 689 O O . ARG A 1 96 ? 3.443 7.821 40.691 1.00 75.44 96 ARG A O 1
ATOM 696 N N . HIS A 1 97 ? 2.453 8.958 39.031 1.00 76.44 97 HIS A N 1
ATOM 697 C CA . HIS A 1 97 ? 2.181 10.156 39.823 1.00 76.44 97 HIS A CA 1
ATOM 698 C C . HIS A 1 97 ? 1.140 9.879 40.911 1.00 76.44 97 HIS A C 1
ATOM 700 O O . HIS A 1 97 ? 1.300 10.302 42.057 1.00 76.44 97 HIS A O 1
ATOM 706 N N . ARG A 1 98 ? 0.098 9.108 40.580 1.00 76.06 98 ARG A N 1
ATOM 707 C CA . ARG A 1 98 ? -0.908 8.651 41.540 1.00 76.06 98 ARG A CA 1
ATOM 708 C C . ARG A 1 98 ? -0.292 7.743 42.592 1.00 76.06 98 ARG A C 1
ATOM 710 O O . ARG A 1 98 ? -0.612 7.911 43.760 1.00 76.06 98 ARG A O 1
ATOM 717 N N . GLU A 1 99 ? 0.607 6.840 42.204 1.00 75.19 99 GLU A N 1
ATOM 718 C CA . GLU A 1 99 ? 1.332 5.978 43.137 1.00 75.19 99 GLU A CA 1
ATOM 719 C C . GLU A 1 99 ? 2.162 6.812 44.119 1.00 75.19 99 GLU A C 1
ATOM 721 O O . GLU A 1 99 ? 1.972 6.671 45.325 1.00 75.19 99 GLU A O 1
ATOM 726 N N . LEU A 1 100 ? 2.984 7.748 43.628 1.00 71.81 100 LEU A N 1
ATOM 727 C CA . LEU A 1 100 ? 3.775 8.665 44.460 1.00 71.81 100 LEU A CA 1
ATOM 728 C C . LEU A 1 100 ? 2.914 9.509 45.404 1.00 71.81 100 LEU A C 1
ATOM 730 O O . LEU A 1 100 ? 3.246 9.615 46.581 1.00 71.81 100 LEU A O 1
ATOM 734 N N . ASN A 1 101 ? 1.806 10.065 44.914 1.00 72.88 101 ASN A N 1
ATOM 735 C CA . ASN A 1 101 ? 0.886 10.863 45.725 1.00 72.88 101 ASN A CA 1
ATOM 736 C C . ASN A 1 101 ? 0.086 10.010 46.730 1.00 72.88 101 ASN A C 1
ATOM 738 O O . ASN A 1 101 ? -0.326 10.492 47.779 1.00 72.88 101 ASN A O 1
ATOM 742 N N . SER A 1 102 ? -0.131 8.730 46.420 1.00 68.81 102 SER A N 1
ATOM 743 C CA . SER A 1 102 ? -0.810 7.776 47.303 1.00 68.81 102 SER A CA 1
ATOM 744 C C . SER A 1 102 ? 0.118 7.096 48.305 1.00 68.81 102 SER A C 1
ATOM 746 O O . SER A 1 102 ? -0.382 6.369 49.164 1.00 68.81 102 SER A O 1
ATOM 748 N N . ARG A 1 103 ? 1.444 7.323 48.234 1.00 63.66 103 ARG A N 1
ATOM 749 C CA . ARG A 1 10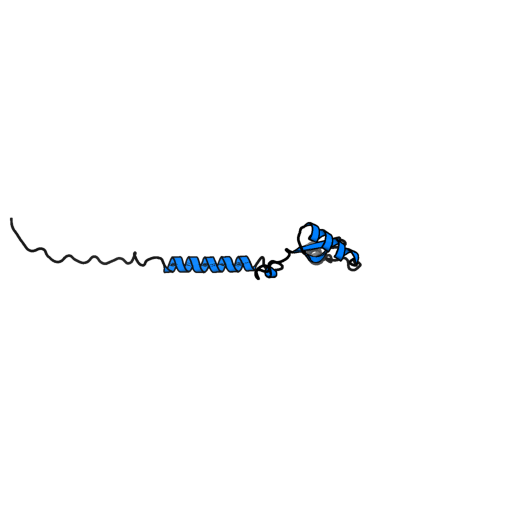3 ? 2.369 6.849 49.270 1.00 63.66 103 ARG A CA 1
ATOM 750 C C . ARG A 1 103 ? 1.966 7.525 50.577 1.00 63.66 103 ARG A C 1
ATOM 752 O O . ARG A 1 103 ? 2.084 8.745 50.694 1.00 63.66 103 ARG A O 1
ATOM 759 N N . PRO A 1 104 ? 1.479 6.761 51.562 1.00 59.94 104 PRO A N 1
ATOM 760 C CA . PRO A 1 104 ? 1.035 7.345 52.806 1.00 59.94 104 PRO A CA 1
ATOM 761 C C . PRO A 1 104 ? 2.222 8.039 53.485 1.00 59.94 104 PRO A C 1
ATOM 763 O O . PRO A 1 104 ? 3.305 7.459 53.578 1.00 59.94 104 PRO A O 1
ATOM 766 N N . MET A 1 105 ? 2.015 9.254 54.001 1.00 52.44 105 MET A N 1
ATOM 767 C CA . MET A 1 105 ? 2.920 9.975 54.914 1.00 52.44 105 MET A CA 1
ATOM 768 C C . MET A 1 105 ? 3.060 9.238 56.269 1.00 52.44 105 MET A C 1
ATOM 770 O O . MET A 1 105 ? 2.917 9.827 57.331 1.00 52.44 105 MET A O 1
ATOM 774 N N . HIS A 1 106 ? 3.275 7.920 56.261 1.00 54.50 106 HIS A N 1
ATOM 775 C CA . HIS A 1 106 ? 3.402 7.083 57.461 1.00 54.50 106 HIS A CA 1
ATOM 776 C C . HIS A 1 106 ? 4.853 6.960 57.948 1.00 54.50 106 HIS A C 1
ATOM 778 O O . HIS A 1 106 ? 5.096 6.326 58.966 1.00 54.50 106 HIS A O 1
ATOM 784 N N . ASN A 1 107 ? 5.807 7.605 57.266 1.00 55.00 107 ASN A N 1
ATOM 785 C CA . ASN A 1 107 ? 7.203 7.701 57.708 1.00 55.00 107 ASN A CA 1
ATOM 786 C C . ASN A 1 107 ? 7.569 9.105 58.215 1.00 55.00 107 ASN A C 1
ATOM 788 O O . ASN A 1 107 ? 8.741 9.476 58.194 1.00 55.00 107 ASN A O 1
ATOM 792 N N . ALA A 1 108 ? 6.597 9.902 58.667 1.00 51.34 108 ALA A N 1
ATOM 793 C CA . ALA A 1 108 ? 6.934 11.013 59.548 1.00 51.34 108 ALA A CA 1
ATOM 794 C C . ALA A 1 108 ? 7.437 10.408 60.874 1.00 51.34 108 ALA A C 1
ATOM 796 O O . ALA A 1 108 ? 6.702 9.622 61.477 1.00 51.34 108 ALA A O 1
ATOM 797 N N . PRO A 1 109 ? 8.665 10.712 61.335 1.00 55.44 109 PRO A N 1
ATOM 798 C CA . PRO A 1 109 ? 9.115 10.299 62.657 1.00 55.44 109 PRO A CA 1
ATOM 799 C C . PRO A 1 109 ? 8.176 10.937 63.681 1.00 55.44 109 PRO A C 1
ATOM 801 O O . PRO A 1 109 ? 8.174 12.155 63.852 1.00 55.44 109 PRO A O 1
ATOM 804 N N . VAL A 1 110 ? 7.324 10.136 64.314 1.00 55.78 110 VAL A N 1
ATOM 805 C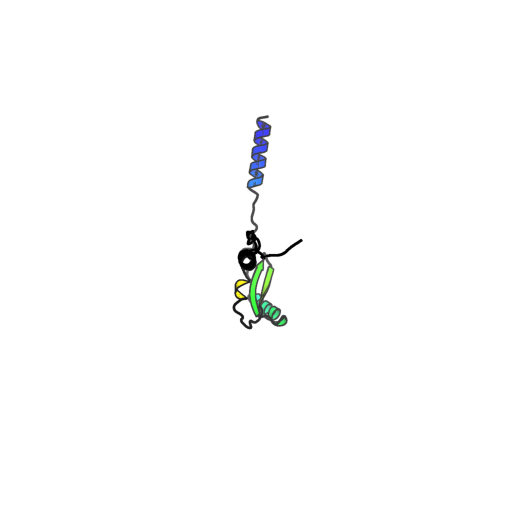 CA . VAL A 1 110 ? 6.435 10.624 65.368 1.00 55.78 110 VAL A CA 1
ATOM 806 C C . VAL A 1 110 ? 7.299 10.812 66.621 1.00 55.78 110 VAL A C 1
ATOM 808 O O . VAL A 1 110 ? 7.909 9.836 67.062 1.00 55.78 110 VAL A O 1
ATOM 811 N N . PRO A 1 111 ? 7.416 12.019 67.204 1.00 56.22 111 PRO A N 1
ATOM 812 C CA . PRO A 1 111 ? 8.068 12.167 68.496 1.00 56.22 111 PRO A CA 1
ATOM 813 C C . PRO A 1 111 ? 7.212 11.457 69.552 1.00 56.22 111 PRO A C 1
ATOM 815 O O . PRO A 1 111 ? 6.034 11.772 69.723 1.00 56.22 111 PRO A O 1
ATOM 818 N N . SER A 1 112 ? 7.795 10.459 70.218 1.00 55.12 112 SER A N 1
ATOM 819 C CA . SER A 1 112 ? 7.142 9.669 71.265 1.00 55.12 112 SER A CA 1
ATOM 820 C C . SER A 1 112 ? 6.522 10.574 72.341 1.00 55.12 112 SER A C 1
ATOM 822 O O . SER A 1 112 ? 7.243 11.397 72.912 1.00 55.12 112 SER A O 1
ATOM 824 N N . PRO A 1 113 ? 5.227 10.430 72.676 1.00 47.38 113 PRO A N 1
ATOM 825 C CA . PRO A 1 113 ? 4.634 11.153 73.792 1.00 47.38 113 PRO A CA 1
ATOM 826 C C . PRO A 1 113 ? 5.196 10.607 75.108 1.00 47.38 113 PRO A C 1
ATOM 828 O O . PRO A 1 113 ? 5.090 9.413 75.390 1.00 47.38 113 PRO A O 1
ATOM 831 N N . GLY A 1 114 ? 5.803 11.485 75.908 1.00 56.19 114 GLY A N 1
ATOM 832 C CA . GLY A 1 114 ? 6.182 11.184 77.285 1.00 56.19 114 GLY A CA 1
ATOM 833 C C . GLY A 1 114 ? 4.965 10.723 78.089 1.00 56.19 114 GLY A C 1
ATOM 834 O O . GLY A 1 114 ? 3.914 11.362 78.060 1.00 56.19 114 GLY A O 1
ATOM 835 N N . LEU A 1 115 ? 5.106 9.597 78.786 1.00 48.41 115 LEU A N 1
ATOM 836 C CA . LEU A 1 115 ? 4.067 9.046 79.653 1.00 48.41 115 LEU A CA 1
ATOM 837 C C . LEU A 1 115 ? 3.963 9.860 80.959 1.00 48.41 115 LEU A C 1
ATOM 839 O O . LEU A 1 115 ? 4.984 10.068 81.621 1.00 48.41 115 LEU A O 1
ATOM 843 N N . PRO A 1 116 ? 2.754 10.304 81.350 1.00 49.41 116 PRO A N 1
ATOM 844 C CA . PRO A 1 116 ? 2.507 10.964 82.625 1.00 49.41 116 PRO A CA 1
ATOM 845 C C . PRO A 1 116 ? 2.433 9.953 83.781 1.00 49.41 116 PRO A C 1
ATOM 847 O O . PRO A 1 116 ? 2.058 8.796 83.606 1.00 49.41 116 PRO A O 1
ATOM 850 N N . GLY A 1 117 ? 2.832 10.432 84.960 1.00 49.88 117 GLY A N 1
ATOM 851 C CA . GLY A 1 117 ? 3.170 9.661 86.153 1.00 49.88 117 GLY A CA 1
ATOM 852 C C . GLY A 1 117 ? 2.146 8.642 86.659 1.00 49.88 117 GLY A C 1
ATOM 853 O O . GLY A 1 117 ? 0.942 8.878 86.696 1.00 49.88 117 GLY A O 1
ATOM 854 N N . THR A 1 118 ? 2.681 7.541 87.179 1.00 49.38 118 THR A N 1
ATOM 855 C CA . THR A 1 118 ? 2.030 6.656 88.152 1.00 49.38 118 THR A CA 1
ATOM 856 C C . THR A 1 118 ? 2.434 7.063 89.578 1.00 49.38 118 THR A C 1
ATOM 858 O O . THR A 1 118 ? 3.634 7.129 89.857 1.00 49.38 118 THR A O 1
ATOM 861 N N . PRO A 1 119 ? 1.483 7.326 90.496 1.00 53.06 119 PRO A N 1
ATOM 862 C CA . PRO A 1 119 ? 1.774 7.607 91.902 1.00 53.06 119 PRO A CA 1
ATOM 863 C C . PRO A 1 119 ? 1.811 6.331 92.773 1.00 53.06 119 PRO A C 1
ATOM 865 O O . PRO A 1 119 ? 0.868 5.548 92.733 1.00 53.06 119 PRO A O 1
ATOM 868 N N . GLY A 1 120 ? 2.853 6.207 93.620 1.00 45.47 120 GLY A N 1
ATOM 869 C CA . GLY A 1 120 ? 2.922 5.377 94.851 1.00 45.47 120 GLY A CA 1
ATOM 870 C C . GLY A 1 120 ? 3.009 3.844 94.653 1.00 45.47 120 GLY A C 1
ATOM 871 O O . GLY A 1 120 ? 2.484 3.332 93.681 1.00 45.47 120 GLY A O 1
ATOM 872 N N . ILE A 1 121 ? 3.631 2.993 95.485 1.00 45.00 121 ILE A N 1
ATOM 873 C CA . ILE A 1 121 ? 3.940 2.996 96.927 1.00 45.00 121 ILE A CA 1
ATOM 874 C C . ILE A 1 121 ? 4.974 1.865 97.246 1.00 45.00 121 ILE A C 1
ATOM 876 O O . ILE A 1 121 ? 4.877 0.784 96.676 1.00 45.00 121 ILE A O 1
ATOM 880 N N . HIS A 1 122 ? 5.893 2.136 98.195 1.00 43.44 122 HIS A N 1
ATOM 881 C CA . HIS A 1 122 ? 6.685 1.267 99.115 1.00 43.44 122 HIS A CA 1
ATOM 882 C C . HIS A 1 122 ? 7.236 -0.115 98.676 1.00 43.44 122 HIS A C 1
ATOM 884 O O . HIS A 1 122 ? 6.477 -1.066 98.519 1.00 43.44 122 HIS A O 1
ATOM 890 N N . ARG A 1 123 ? 8.562 -0.318 98.785 1.00 43.66 123 ARG A N 1
ATOM 891 C CA . ARG A 1 123 ? 9.274 -0.762 100.009 1.00 43.66 123 ARG A CA 1
ATOM 892 C C . ARG A 1 123 ? 10.787 -0.612 99.843 1.00 43.66 123 ARG A C 1
ATOM 894 O O . ARG A 1 123 ? 11.267 -0.850 98.717 1.00 43.66 123 ARG A O 1
#

Secondary structure (DSSP, 8-state):
-HHHHHHHHHHHHHHHS---PPPSB-TT----TTHHHHHHHHHHHTTEEEEEEEEEBTEEEEEEEE-----TTGGGTTS-HHHHHHHHHHHHHHHHHHHHHHS-STTS-PPPPPPPPPP----

pLDDT: mean 70.02, std 16.56, range [43.44, 95.25]

Foldseek 3Di:
DVVVVVVVVVVVVVVVPPPDDDDQEDPPADDDPVLQVVLQVVLVVVCFGFDDWDGGHNDIDTDTHHPDPDDPPPVCPVPPPPVVVVVVVVVVVVVVVCVVVPPDPPPPPDDDDDDDDDDDDDD

Radius of gyration: 35.71 Å; chains: 1; bounding box: 71×30×118 Å

Sequence (123 aa):
MRTLLAIASIAAAASLCACVTSPAVNPSYRLRPESRPECEAHCGQLGMRLGAIVIMGSATGCVCEPKEAATPESRAAAGGAEFRVAQLVKQEEERRHRELNSRPMHNAPVPSPGLPGTPGIHR